Protein AF-A0A8T6QF24-F1 (afdb_monomer)

Nearest PDB structures (foldseek):
  5jec-assembly2_B  TM=4.238E-01  e=8.018E+00  Pyrococcus furiosus DSM 3638

Foldseek 3Di:
DWDQDPVRDTDDPPDDQWDKDWADDDPPDIWIWTDGFDPDADPPRHTDDDTDTD

Sequence (54 aa):
AGVVGDKGEVYMSGLSERGKLKVVWGENSQCHAD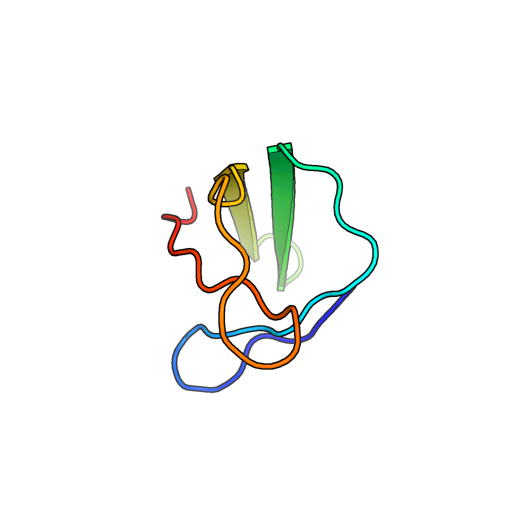YRLPEEKGPAGVYLTRTVCM

Structure (mmCIF, N/CA/C/O backbone):
data_AF-A0A8T6QF24-F1
#
_entry.id   AF-A0A8T6QF24-F1
#
loop_
_atom_site.group_PDB
_atom_site.id
_atom_site.type_symbol
_atom_site.label_atom_id
_atom_site.label_alt_id
_atom_site.lab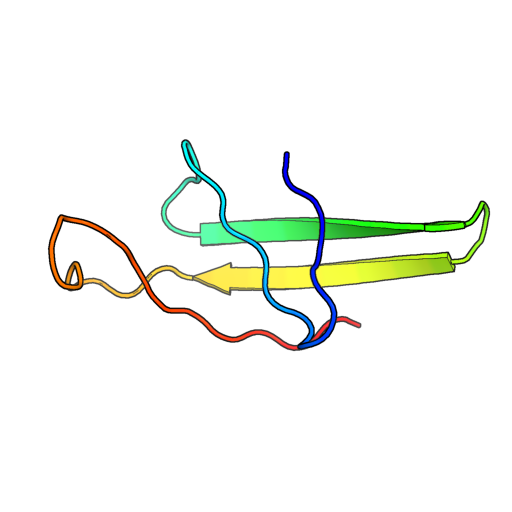el_comp_id
_atom_site.label_asym_id
_atom_site.label_entity_id
_atom_site.label_seq_id
_atom_site.pdbx_PDB_ins_code
_atom_site.Cartn_x
_atom_site.Cartn_y
_atom_site.Cartn_z
_atom_site.occupancy
_atom_site.B_iso_or_equiv
_atom_site.auth_seq_id
_atom_site.auth_comp_id
_atom_site.auth_asym_id
_atom_site.auth_atom_id
_atom_site.pdbx_PDB_model_num
ATOM 1 N N . ALA A 1 1 ? 4.718 5.953 2.364 1.00 85.00 1 ALA A N 1
ATOM 2 C CA . ALA A 1 1 ? 5.399 5.048 1.413 1.00 85.00 1 ALA A CA 1
ATOM 3 C C . ALA A 1 1 ? 5.677 3.729 2.120 1.00 85.00 1 ALA A C 1
ATOM 5 O O . ALA A 1 1 ? 5.836 3.749 3.335 1.00 85.00 1 ALA A O 1
ATOM 6 N N . GLY A 1 2 ? 5.700 2.614 1.395 1.00 94.12 2 GLY A N 1
ATOM 7 C CA . GLY A 1 2 ? 5.958 1.280 1.942 1.00 94.12 2 GLY A CA 1
ATOM 8 C C . GLY A 1 2 ? 6.567 0.373 0.875 1.00 94.12 2 GLY A C 1
ATOM 9 O O . GLY A 1 2 ? 6.581 0.740 -0.300 1.00 94.12 2 GLY A O 1
ATOM 10 N N . VAL A 1 3 ? 7.079 -0.785 1.289 1.00 96.69 3 VAL A N 1
ATOM 11 C CA . VAL A 1 3 ? 7.675 -1.795 0.402 1.00 96.69 3 VAL A CA 1
ATOM 12 C C . VAL A 1 3 ? 6.786 -3.031 0.403 1.00 96.69 3 VAL A C 1
ATOM 14 O O . VAL A 1 3 ? 6.340 -3.472 1.461 1.00 96.69 3 VAL A O 1
ATOM 17 N N . VAL A 1 4 ? 6.509 -3.553 -0.789 1.00 96.81 4 VAL A N 1
ATOM 18 C CA . VAL A 1 4 ? 5.707 -4.764 -0.974 1.00 96.81 4 VAL A CA 1
ATOM 19 C C . VAL A 1 4 ? 6.554 -5.985 -0.614 1.00 96.81 4 VAL A C 1
ATOM 21 O O . VAL A 1 4 ? 7.666 -6.127 -1.116 1.00 96.81 4 VAL A O 1
ATOM 24 N N . GLY A 1 5 ? 6.038 -6.840 0.267 1.00 95.50 5 GLY A N 1
ATOM 25 C CA . GLY A 1 5 ? 6.646 -8.123 0.616 1.00 95.50 5 GLY A CA 1
ATOM 26 C C . GLY A 1 5 ? 6.256 -9.247 -0.346 1.00 95.50 5 GLY A C 1
ATOM 27 O O . GLY A 1 5 ? 5.430 -9.071 -1.243 1.00 95.50 5 GLY A O 1
ATOM 28 N N . ASP A 1 6 ? 6.800 -10.437 -0.108 1.00 95.00 6 ASP A N 1
ATOM 29 C CA . ASP A 1 6 ? 6.728 -11.584 -1.028 1.00 95.00 6 ASP A CA 1
ATOM 30 C C . ASP A 1 6 ? 5.302 -12.044 -1.379 1.00 95.00 6 ASP A C 1
ATOM 32 O O . ASP A 1 6 ? 5.086 -12.668 -2.416 1.00 95.00 6 ASP A O 1
ATOM 36 N N . LYS A 1 7 ? 4.306 -11.729 -0.540 1.00 94.94 7 LYS A N 1
ATOM 37 C CA . LYS A 1 7 ? 2.893 -12.073 -0.780 1.00 94.94 7 LYS A CA 1
ATOM 38 C C . LYS A 1 7 ? 2.080 -10.948 -1.428 1.00 94.94 7 LYS A C 1
ATOM 40 O O . LYS A 1 7 ? 0.852 -11.009 -1.424 1.00 94.94 7 LYS A O 1
ATOM 45 N N . GLY A 1 8 ? 2.733 -9.912 -1.958 1.00 94.00 8 GLY A N 1
ATOM 46 C CA . GLY A 1 8 ? 2.042 -8.754 -2.531 1.00 94.00 8 GLY A CA 1
ATOM 47 C C . GLY A 1 8 ? 1.398 -7.850 -1.474 1.00 94.00 8 GLY A C 1
ATOM 48 O O . GLY A 1 8 ? 0.454 -7.122 -1.770 1.00 94.00 8 GLY A O 1
ATOM 49 N N . GLU A 1 9 ? 1.878 -7.917 -0.232 1.00 95.88 9 GLU A N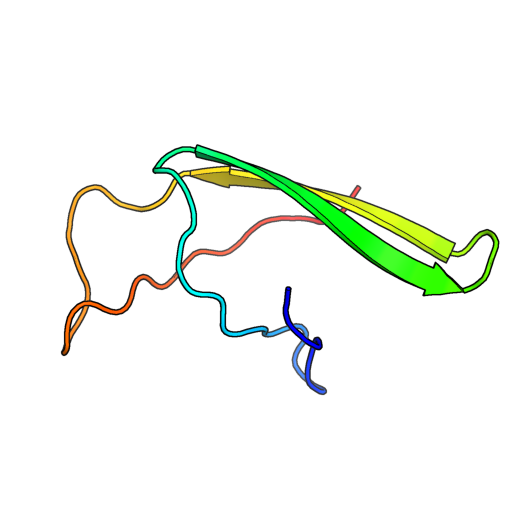 1
ATOM 50 C CA . GLU A 1 9 ? 1.339 -7.183 0.914 1.00 95.88 9 GLU A CA 1
ATOM 51 C C . GLU A 1 9 ? 2.249 -6.020 1.316 1.00 95.88 9 GLU A C 1
ATOM 53 O O . GLU A 1 9 ? 3.472 -6.112 1.238 1.00 95.88 9 GLU A O 1
ATOM 58 N N . VAL A 1 10 ? 1.654 -4.908 1.746 1.00 96.50 10 VAL A N 1
ATOM 59 C CA . VAL A 1 10 ? 2.378 -3.718 2.205 1.00 96.50 10 VAL A CA 1
ATOM 60 C C . VAL A 1 10 ? 1.617 -3.069 3.353 1.00 96.50 10 VAL A C 1
ATOM 62 O O . VAL A 1 10 ? 0.400 -2.898 3.292 1.00 9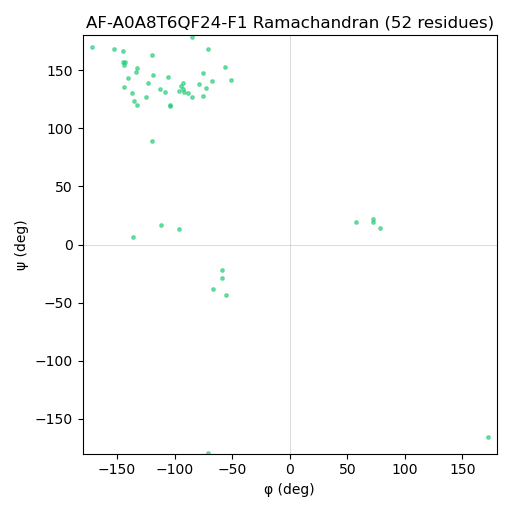6.50 10 VAL A O 1
ATOM 65 N N . TYR A 1 11 ? 2.342 -2.684 4.401 1.00 95.12 11 TYR A N 1
ATOM 66 C CA . TYR A 1 11 ? 1.799 -1.871 5.483 1.00 95.12 11 TYR A CA 1
ATOM 67 C C . TYR A 1 11 ? 2.046 -0.388 5.201 1.00 95.12 11 TYR A C 1
ATOM 69 O O . TYR A 1 11 ? 3.155 0.013 4.844 1.00 95.12 11 TYR A O 1
ATOM 77 N N . MET A 1 12 ? 1.016 0.438 5.376 1.00 94.88 12 MET A N 1
ATOM 78 C CA . MET A 1 12 ? 1.100 1.885 5.191 1.00 94.88 12 MET A CA 1
ATOM 79 C C . MET A 1 12 ? 0.289 2.610 6.261 1.00 94.88 12 MET A C 1
ATOM 81 O O . MET A 1 12 ? -0.794 2.173 6.639 1.00 94.88 12 MET A O 1
ATOM 85 N N . SER A 1 13 ? 0.804 3.751 6.710 1.00 93.88 13 SER A N 1
ATOM 86 C CA . SER A 1 13 ? 0.137 4.670 7.632 1.00 93.88 13 SER A CA 1
ATOM 87 C C . SER A 1 13 ? -0.038 6.047 6.985 1.00 93.88 13 SER A C 1
ATOM 89 O O . SER A 1 13 ? 0.593 6.357 5.972 1.00 93.88 13 SER A O 1
ATOM 91 N N . GLY A 1 14 ? -0.919 6.873 7.559 1.00 93.44 14 GLY A N 1
ATOM 92 C CA . GLY A 1 14 ? -1.166 8.238 7.075 1.00 93.44 14 GLY A CA 1
ATOM 93 C C . GLY A 1 14 ? -1.937 8.319 5.753 1.00 93.44 14 GLY A C 1
ATOM 94 O O . GLY A 1 14 ? -1.873 9.339 5.075 1.00 93.44 14 GLY A O 1
ATOM 95 N N . LEU A 1 15 ? -2.642 7.251 5.370 1.00 94.25 15 LEU A N 1
ATOM 96 C CA . LEU A 1 15 ? -3.526 7.254 4.206 1.00 94.25 15 LEU A CA 1
ATOM 97 C C . LEU A 1 15 ? -4.826 8.005 4.506 1.00 94.25 15 LEU A C 1
ATOM 99 O O . LEU A 1 15 ? -5.349 7.954 5.620 1.00 94.25 15 LEU A O 1
ATOM 103 N N . SER A 1 16 ? -5.372 8.651 3.482 1.00 95.44 16 SER A N 1
ATOM 104 C CA . SER A 1 16 ? -6.761 9.112 3.481 1.00 95.44 16 SER A CA 1
ATOM 105 C C . SER A 1 16 ? -7.721 7.920 3.363 1.00 95.44 16 SER A C 1
ATOM 107 O O . SER A 1 16 ? -7.309 6.812 3.031 1.00 95.44 16 SER A O 1
ATOM 109 N N . GLU A 1 17 ? -9.020 8.131 3.586 1.00 94.81 17 GLU A N 1
ATOM 110 C CA . GLU A 1 17 ? -10.024 7.058 3.469 1.00 94.81 17 GLU A CA 1
ATOM 111 C C . GLU A 1 17 ? -10.078 6.418 2.074 1.00 94.81 17 GLU A C 1
ATOM 113 O O . GLU A 1 17 ? -10.452 5.255 1.929 1.00 94.81 17 GLU A O 1
ATOM 118 N N . ARG A 1 18 ? -9.739 7.177 1.029 1.00 96.75 18 ARG A N 1
ATOM 119 C CA . ARG A 1 18 ? -9.728 6.732 -0.368 1.00 96.75 18 ARG A CA 1
ATOM 120 C C . ARG A 1 18 ? -8.577 7.391 -1.105 1.00 96.75 18 ARG A C 1
ATOM 122 O O . ARG A 1 18 ? -8.171 8.500 -0.759 1.00 96.75 18 ARG A O 1
ATOM 129 N N . GLY A 1 19 ? -8.103 6.745 -2.161 1.00 96.81 19 GLY A N 1
ATOM 130 C CA . GLY A 1 19 ? -7.102 7.328 -3.042 1.00 96.81 19 GLY A CA 1
ATOM 131 C C . GLY A 1 19 ? -6.570 6.340 -4.066 1.00 96.81 19 GLY A C 1
ATOM 132 O O . GLY A 1 19 ? -7.129 5.262 -4.266 1.00 96.81 19 GLY A O 1
ATOM 133 N N . LYS A 1 20 ? -5.457 6.722 -4.691 1.00 97.38 20 LYS A N 1
ATOM 134 C CA . LYS A 1 20 ? -4.764 5.939 -5.710 1.00 97.38 20 LYS A CA 1
ATOM 135 C C . LYS A 1 20 ? -3.314 5.732 -5.306 1.00 97.38 20 LYS A C 1
ATOM 137 O O . LYS A 1 20 ? -2.608 6.691 -4.997 1.00 97.38 20 LYS A O 1
ATOM 142 N N . LEU A 1 21 ? -2.879 4.480 -5.293 1.00 96.56 21 LEU A N 1
ATOM 143 C CA . LEU A 1 21 ? -1.502 4.096 -5.015 1.00 96.56 21 LEU A CA 1
ATOM 144 C C . LEU A 1 21 ? -0.734 3.995 -6.326 1.00 96.56 21 LEU A C 1
ATOM 146 O O . LEU A 1 21 ? -1.249 3.458 -7.305 1.00 96.56 21 LEU A O 1
ATOM 150 N N . LYS A 1 22 ? 0.506 4.481 -6.325 1.00 97.19 22 LYS A N 1
ATOM 151 C CA . LYS A 1 22 ? 1.481 4.238 -7.386 1.00 97.19 22 LYS A CA 1
ATOM 152 C C . LYS A 1 22 ? 2.479 3.200 -6.882 1.00 97.19 22 LYS A C 1
ATOM 154 O O . LYS A 1 22 ? 3.151 3.444 -5.881 1.00 97.19 22 LYS A O 1
ATOM 159 N N . VAL A 1 23 ? 2.572 2.067 -7.567 1.00 97.06 23 VAL A N 1
ATOM 160 C CA . VAL A 1 23 ? 3.510 0.982 -7.253 1.00 97.06 23 VAL A CA 1
ATOM 161 C C . VAL A 1 23 ? 4.587 0.971 -8.327 1.00 97.06 23 VAL A C 1
ATOM 163 O O . VAL A 1 23 ? 4.259 1.037 -9.507 1.00 97.06 23 VAL A O 1
ATOM 166 N N . VAL A 1 24 ? 5.861 0.926 -7.936 1.00 96.94 24 VAL A N 1
ATOM 167 C CA . VAL A 1 24 ? 7.008 1.006 -8.854 1.00 96.94 24 VAL A CA 1
ATOM 168 C C . VAL A 1 24 ? 8.056 -0.019 -8.436 1.00 96.94 24 VAL A C 1
ATOM 170 O O . VAL A 1 24 ? 8.427 -0.062 -7.265 1.00 96.94 24 VAL A O 1
ATOM 173 N N . TRP A 1 25 ? 8.543 -0.818 -9.386 1.00 95.06 25 TRP A N 1
ATOM 174 C CA . TRP A 1 25 ? 9.642 -1.778 -9.183 1.00 95.06 25 TRP A CA 1
ATOM 175 C C . TRP A 1 25 ? 10.680 -1.765 -10.317 1.00 95.06 25 TRP A C 1
ATOM 177 O O . TRP A 1 25 ? 11.606 -2.570 -10.325 1.00 95.06 25 TRP A O 1
ATOM 187 N N . GLY A 1 26 ? 10.553 -0.835 -11.262 1.00 96.69 26 GLY A N 1
ATOM 188 C CA . GLY A 1 26 ? 11.513 -0.593 -12.333 1.00 96.69 26 GLY A CA 1
ATOM 189 C C . GLY A 1 26 ? 11.148 0.668 -13.111 1.00 96.69 26 GLY A C 1
ATOM 190 O O . GLY A 1 26 ? 10.059 1.211 -12.938 1.00 96.69 26 GLY A O 1
ATOM 191 N N . GLU A 1 27 ? 12.046 1.127 -13.981 1.00 94.50 27 GLU A N 1
ATOM 192 C CA . GLU A 1 27 ? 11.893 2.387 -14.729 1.00 94.50 27 GLU A CA 1
ATOM 193 C C . GLU A 1 27 ? 10.588 2.449 -15.540 1.00 94.50 27 GLU A C 1
ATOM 195 O O . GLU A 1 27 ? 9.861 3.436 -15.478 1.00 94.50 27 GLU A O 1
ATOM 200 N N . ASN A 1 28 ? 10.245 1.351 -16.217 1.00 95.50 28 ASN A N 1
ATOM 201 C CA . ASN A 1 28 ? 9.001 1.199 -16.981 1.00 95.50 28 ASN A CA 1
ATOM 202 C C . ASN A 1 28 ? 8.055 0.167 -16.352 1.00 95.50 28 ASN A C 1
ATOM 204 O O . ASN A 1 28 ? 7.148 -0.342 -17.007 1.00 95.50 28 ASN A O 1
ATOM 208 N N . SER A 1 29 ? 8.286 -0.185 -15.087 1.00 97.00 29 SER A N 1
ATOM 209 C CA . SER A 1 29 ? 7.543 -1.231 -14.389 1.00 97.00 29 SER A CA 1
ATOM 210 C C . SER A 1 29 ? 6.850 -0.634 -13.179 1.00 97.00 29 SER A C 1
ATOM 212 O O . SER A 1 29 ? 7.397 -0.545 -12.076 1.00 97.00 29 SER A O 1
ATOM 214 N N . GLN A 1 30 ? 5.640 -0.161 -13.450 1.00 97.00 30 GLN A N 1
ATOM 215 C CA . GLN A 1 30 ? 4.760 0.461 -12.483 1.00 97.00 30 GLN A CA 1
ATOM 216 C C . GLN A 1 30 ? 3.316 0.065 -12.764 1.00 97.00 30 GLN A C 1
ATOM 218 O O . GLN A 1 30 ? 2.958 -0.252 -13.896 1.00 97.00 30 GLN A O 1
ATOM 223 N N . CYS A 1 31 ? 2.486 0.155 -11.739 1.00 97.12 31 CYS A N 1
ATOM 224 C CA . CYS A 1 31 ? 1.042 0.014 -11.854 1.00 97.12 31 CYS A CA 1
ATOM 225 C C . CYS A 1 31 ? 0.363 0.948 -10.854 1.00 97.12 31 CYS A C 1
ATOM 227 O O . CYS A 1 31 ? 1.008 1.508 -9.954 1.00 97.12 31 CYS A O 1
ATOM 229 N N . HIS A 1 32 ? -0.940 1.140 -11.022 1.00 97.75 32 HIS A N 1
ATOM 230 C CA . HIS A 1 32 ? -1.739 1.879 -10.059 1.00 97.75 32 HIS A CA 1
ATOM 231 C C . HIS A 1 32 ? -2.840 1.017 -9.464 1.00 97.75 32 HIS A C 1
ATOM 233 O O . HIS A 1 32 ? -3.429 0.183 -10.142 1.00 97.75 32 HIS A O 1
ATOM 239 N N . ALA A 1 33 ? -3.149 1.269 -8.198 1.00 97.44 33 ALA A N 1
ATOM 240 C CA . ALA A 1 33 ? -4.221 0.584 -7.499 1.00 97.44 33 ALA A CA 1
ATOM 241 C C . ALA A 1 33 ? -5.096 1.597 -6.763 1.00 97.44 33 ALA A C 1
ATOM 243 O O . ALA A 1 33 ? -4.617 2.340 -5.901 1.00 97.44 33 ALA A O 1
ATOM 244 N N . ASP A 1 34 ? -6.378 1.634 -7.105 1.00 97.56 34 ASP A N 1
ATOM 245 C CA . ASP A 1 34 ? -7.350 2.450 -6.387 1.00 97.56 34 ASP A CA 1
ATOM 246 C C . ASP A 1 34 ? -7.756 1.734 -5.097 1.00 97.56 34 ASP A C 1
ATOM 248 O O . ASP A 1 34 ? -7.956 0.517 -5.079 1.00 97.56 34 ASP A O 1
ATOM 252 N N . TYR A 1 35 ? -7.868 2.472 -3.996 1.00 95.88 35 TYR A N 1
ATOM 253 C CA . TYR A 1 35 ? -8.249 1.907 -2.706 1.00 95.88 35 TYR A CA 1
ATOM 254 C C . TYR A 1 35 ? -9.340 2.726 -2.023 1.00 95.88 35 TYR A C 1
ATOM 256 O O . TYR A 1 35 ? -9.448 3.946 -2.171 1.00 95.88 35 TYR A O 1
ATOM 264 N N . ARG A 1 36 ? -10.125 2.018 -1.212 1.00 95.69 36 ARG A N 1
ATOM 265 C CA . ARG A 1 36 ? -11.043 2.573 -0.224 1.00 95.69 36 ARG A CA 1
ATOM 266 C C . ARG A 1 36 ? -10.876 1.775 1.061 1.00 95.69 36 ARG A C 1
ATOM 268 O O . ARG A 1 36 ? -10.982 0.548 1.038 1.00 95.69 36 ARG A O 1
ATOM 275 N N . LEU A 1 37 ? -10.568 2.466 2.152 1.00 94.44 37 LEU A N 1
ATOM 276 C CA . LEU A 1 37 ? -10.505 1.860 3.472 1.00 94.44 37 LEU A CA 1
ATOM 277 C C . LEU A 1 37 ? -11.923 1.440 3.900 1.00 94.44 37 LEU A C 1
ATOM 279 O O . LEU A 1 37 ? -12.881 2.159 3.597 1.00 94.44 37 LEU A O 1
ATOM 283 N N . PRO A 1 38 ? -12.078 0.280 4.559 1.00 92.69 38 PRO A N 1
ATOM 284 C CA . PRO A 1 38 ? -13.329 -0.086 5.211 1.00 92.69 38 PRO A CA 1
ATOM 285 C C . PRO A 1 38 ? -13.758 0.977 6.230 1.00 92.69 38 PRO A C 1
ATOM 287 O O . PRO A 1 38 ? -12.912 1.662 6.805 1.00 92.69 38 PRO A O 1
ATOM 290 N N . GLU A 1 39 ? -15.061 1.093 6.483 1.00 90.31 39 GLU A N 1
ATOM 291 C CA . GLU A 1 39 ? -15.580 2.002 7.517 1.00 90.31 39 GLU A CA 1
ATOM 292 C C . GLU A 1 39 ? -15.150 1.543 8.919 1.00 90.31 39 GLU A C 1
ATOM 294 O O . GLU A 1 39 ? -14.752 2.349 9.761 1.00 90.31 39 GLU A O 1
ATOM 299 N N . GLU A 1 40 ? -15.143 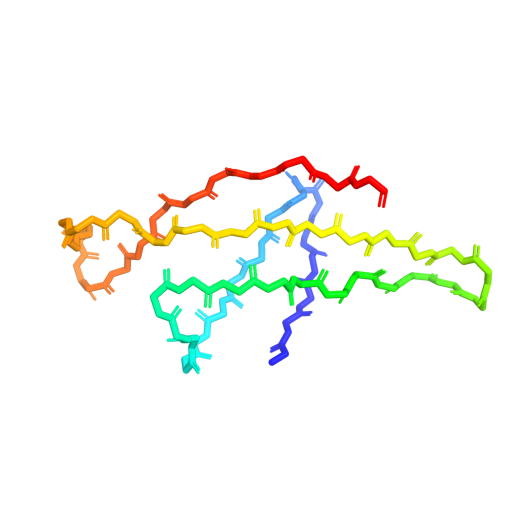0.228 9.144 1.00 89.56 40 GLU A N 1
ATOM 300 C CA . GLU A 1 40 ? -14.748 -0.370 10.414 1.00 89.56 40 GLU A CA 1
ATOM 301 C C . GLU A 1 40 ? -13.240 -0.638 10.481 1.00 89.56 40 GLU A C 1
ATOM 303 O O . GLU A 1 40 ? -12.635 -1.244 9.591 1.00 89.56 40 GLU A O 1
ATOM 308 N N . LYS A 1 41 ? -12.625 -0.197 11.583 1.00 88.44 41 LYS A N 1
ATOM 309 C CA . LYS A 1 41 ? -11.227 -0.495 11.909 1.00 88.44 41 LYS A CA 1
ATOM 310 C C . LYS A 1 41 ? -11.096 -1.950 12.334 1.00 88.44 41 LYS A C 1
ATOM 312 O O . LYS A 1 41 ? -11.850 -2.418 13.184 1.00 88.44 41 LYS A O 1
ATOM 317 N N . GLY A 1 42 ? -10.084 -2.635 11.811 1.00 88.00 42 GLY A N 1
ATOM 318 C CA . GLY A 1 42 ? -9.685 -3.929 12.343 1.0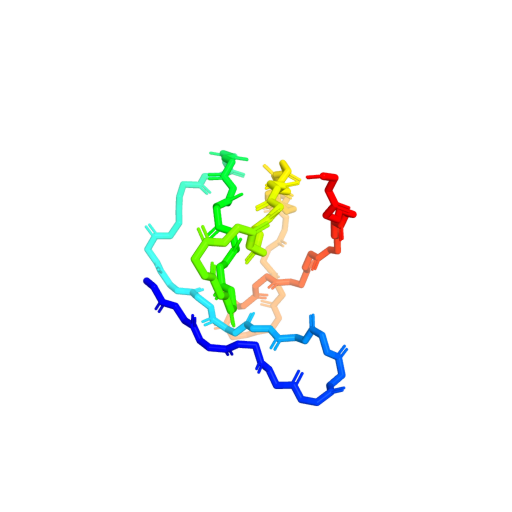0 88.00 42 GLY A CA 1
ATOM 319 C C . GLY A 1 42 ? -9.015 -3.810 13.720 1.00 88.00 42 GLY A C 1
ATOM 320 O O . GLY A 1 42 ? -8.847 -2.707 14.263 1.00 88.00 42 GLY A O 1
ATOM 321 N N . PRO A 1 43 ? -8.600 -4.952 14.295 1.00 88.31 43 PRO A N 1
ATOM 322 C CA . PRO A 1 43 ? -7.888 -4.992 15.566 1.00 88.31 43 PRO A CA 1
ATOM 323 C C . PRO A 1 43 ? -6.693 -4.031 15.589 1.00 88.31 43 PRO A C 1
ATOM 325 O O . PRO A 1 43 ? -5.999 -3.856 14.587 1.00 88.31 43 PRO A O 1
ATOM 328 N N . ALA A 1 44 ? -6.465 -3.391 16.739 1.00 88.25 44 ALA A N 1
ATOM 329 C CA . ALA A 1 44 ? -5.405 -2.396 16.939 1.00 88.25 44 ALA A CA 1
ATOM 330 C C . ALA A 1 44 ? -5.450 -1.183 15.979 1.00 88.25 44 ALA A C 1
ATOM 332 O O . ALA A 1 44 ? -4.457 -0.476 15.829 1.00 88.25 44 ALA A O 1
ATOM 333 N N . GLY A 1 45 ? -6.597 -0.911 15.343 1.00 88.94 45 GLY A N 1
ATOM 334 C CA . GLY A 1 45 ? -6.754 0.226 14.433 1.00 88.94 45 GLY A CA 1
ATOM 335 C C . GLY A 1 45 ? -6.164 0.003 13.039 1.00 88.94 45 GLY A C 1
ATOM 336 O O . GLY A 1 45 ? -6.011 0.968 12.292 1.00 88.94 45 GLY A O 1
ATOM 337 N N . VAL A 1 46 ? -5.838 -1.245 12.685 1.00 93.19 46 VAL A N 1
ATOM 338 C CA . VAL A 1 46 ? -5.285 -1.611 11.376 1.00 93.19 46 VAL A CA 1
ATOM 339 C C . VAL A 1 46 ? -6.409 -2.000 10.421 1.00 93.19 46 VAL A C 1
ATOM 341 O O . VAL A 1 46 ? -7.270 -2.813 10.751 1.00 93.19 46 VAL A O 1
ATOM 344 N N . TYR A 1 47 ? -6.388 -1.443 9.212 1.00 94.19 47 TYR A N 1
ATOM 345 C CA . TYR A 1 47 ? -7.313 -1.810 8.143 1.00 94.19 47 TYR A CA 1
ATOM 346 C C . TYR A 1 47 ? -6.692 -2.869 7.231 1.00 94.19 47 TYR A C 1
ATOM 348 O O . TYR A 1 47 ? -5.543 -2.740 6.811 1.00 94.19 47 TYR A O 1
ATOM 356 N N . LEU A 1 48 ? -7.479 -3.881 6.871 1.00 93.06 48 LEU A N 1
ATOM 357 C CA . LEU A 1 48 ? -7.142 -4.846 5.827 1.00 93.06 48 LEU A CA 1
ATOM 358 C C . LEU A 1 48 ? -7.947 -4.509 4.574 1.00 93.06 48 LEU A C 1
ATOM 360 O O . LEU A 1 48 ? -9.175 -4.517 4.594 1.00 93.06 48 LEU A O 1
ATOM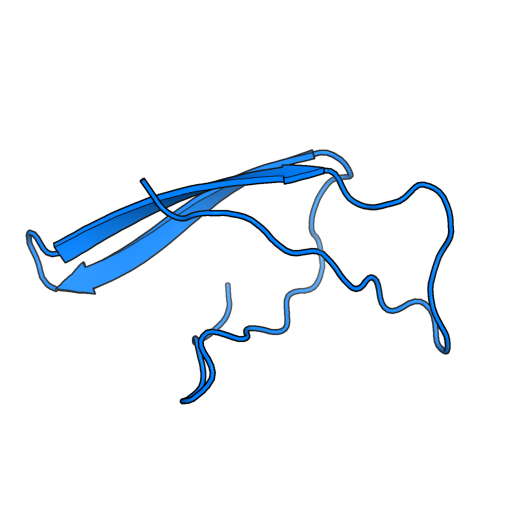 364 N N . THR A 1 49 ? -7.249 -4.207 3.482 1.00 93.25 49 THR A N 1
ATOM 365 C CA . THR A 1 49 ? -7.857 -3.930 2.179 1.00 93.25 49 THR A CA 1
ATOM 366 C C . THR A 1 49 ? -7.113 -4.689 1.088 1.00 93.25 49 THR A C 1
ATOM 368 O O . THR A 1 49 ? -5.913 -4.943 1.200 1.00 93.25 49 THR A O 1
ATOM 371 N N . ARG A 1 50 ? -7.835 -5.082 0.040 1.00 94.38 50 ARG A N 1
ATOM 372 C CA . ARG A 1 50 ? -7.275 -5.706 -1.161 1.00 94.38 50 ARG A CA 1
ATOM 373 C C . ARG A 1 50 ? -7.684 -4.878 -2.361 1.00 94.38 50 ARG A C 1
ATOM 375 O O . ARG A 1 50 ? -8.824 -4.437 -2.458 1.00 94.38 50 ARG A O 1
ATOM 382 N N . THR A 1 51 ? -6.750 -4.701 -3.277 1.00 95.00 51 THR A N 1
ATOM 383 C CA . THR A 1 51 ? -6.970 -3.984 -4.526 1.00 95.00 51 THR A CA 1
ATOM 384 C C . THR A 1 51 ? -6.159 -4.645 -5.632 1.00 95.00 51 THR A C 1
ATOM 386 O O . THR A 1 51 ? -5.200 -5.372 -5.358 1.00 95.00 51 THR A O 1
ATOM 389 N N . VAL A 1 52 ? -6.586 -4.442 -6.872 1.00 95.38 52 VAL A N 1
ATOM 390 C CA . VAL A 1 52 ? -5.903 -4.943 -8.062 1.00 95.38 52 VAL A CA 1
ATOM 391 C C . VAL A 1 52 ? -5.028 -3.824 -8.600 1.00 95.38 52 VAL A C 1
ATOM 393 O O . VAL A 1 52 ? -5.487 -2.693 -8.752 1.00 95.38 52 VAL A O 1
ATOM 396 N N . CYS A 1 53 ? -3.772 -4.148 -8.891 1.00 95.06 53 CYS A N 1
ATOM 397 C CA . CYS A 1 53 ? -2.885 -3.227 -9.579 1.00 95.06 53 CYS A CA 1
ATOM 398 C C . CYS A 1 53 ? -3.099 -3.344 -11.090 1.00 95.06 53 CYS A C 1
ATOM 400 O O . CYS A 1 53 ? -3.050 -4.453 -11.624 1.00 95.06 53 CYS A O 1
ATOM 402 N N . MET A 1 54 ? -3.349 -2.2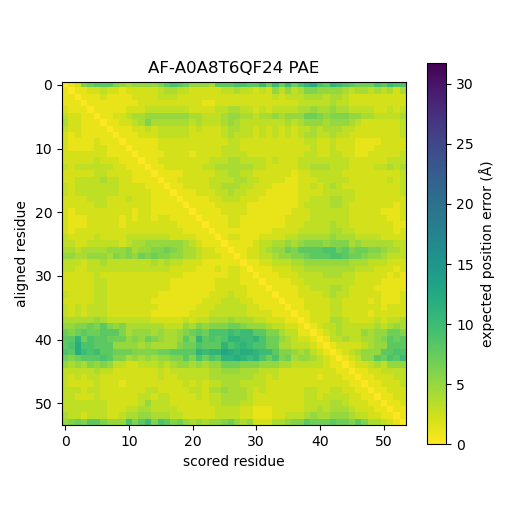10 -11.743 1.00 91.38 54 MET A N 1
ATOM 403 C CA . MET A 1 54 ? -3.567 -2.077 -13.187 1.00 91.38 54 MET A CA 1
ATOM 404 C C .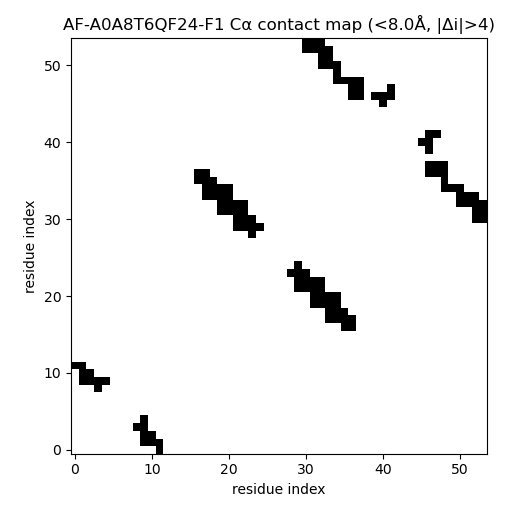 MET A 1 54 ? -2.433 -1.311 -13.859 1.00 91.38 54 MET A C 1
ATOM 406 O O . MET A 1 54 ? -1.909 -0.350 -13.239 1.00 91.38 54 MET A O 1
#

Secondary structure (DSSP, 8-state):
-----TTS-----S--SEEEEEEEEETTEEEEEEEE--SS--GGGPPP------

pLDDT: mean 94.37, std 2.92, range [85.0, 97.75]

Solvent-accessible surface area (backbone atoms only — not comparable to full-atom values): 3715 Å² total; per-residue (Å²): 129,68,66,73,45,99,84,77,45,65,72,77,75,93,71,67,66,58,52,73,45,80,48,76,85,50,98,90,40,66,35,39,27,63,49,63,62,67,93,68,68,38,79,97,70,43,76,86,78,85,68,67,73,87

Mean predicted aligned error: 2.98 Å

Radius of gyration: 11.89 Å; Cα contacts (8 Å, |Δi|>4): 64; chains: 1; bounding box: 28×21×34 Å

Organism: Escherichia coli (NCBI:txid562)

InterPro domains:
  IPR000015 Outer membrane usher protein [PTHR30451] (2-53)
  IPR025949 PapC-like, C-terminal domain [PF13953] (2-39)
  IPR043142 PapC-like, C-terminal domain superfamily [G3DSA:2.60.40.2070] (1-54)